Protein AF-A0A2E9ASE6-F1 (afdb_monomer_lite)

pLDDT: mean 79.14, std 12.44, range [46.62, 93.06]

Structure (mmCIF, N/CA/C/O backbone):
data_AF-A0A2E9ASE6-F1
#
_entry.id   AF-A0A2E9ASE6-F1
#
loop_
_atom_site.group_PDB
_atom_site.id
_atom_site.type_symbol
_atom_site.label_atom_id
_atom_site.label_alt_id
_atom_site.label_comp_id
_atom_site.label_asym_id
_atom_site.label_entity_id
_atom_site.label_seq_id
_atom_site.pdbx_PDB_ins_code
_atom_site.Cartn_x
_atom_site.Cartn_y
_atom_site.Cartn_z
_atom_site.occupancy
_atom_site.B_iso_or_equiv
_atom_site.auth_seq_id
_atom_site.auth_comp_id
_atom_site.auth_asym_id
_atom_site.auth_atom_id
_atom_site.pdbx_PDB_model_num
ATOM 1 N N . MET A 1 1 ? -27.488 2.853 23.295 1.00 56.84 1 MET A N 1
ATOM 2 C CA . MET A 1 1 ? -26.456 3.528 22.478 1.00 56.84 1 MET A CA 1
ATOM 3 C C . MET A 1 1 ? -25.162 2.727 22.479 1.00 56.84 1 MET A C 1
ATOM 5 O O . MET A 1 1 ? -24.778 2.293 21.403 1.00 56.84 1 MET A O 1
ATOM 9 N N . LEU A 1 2 ? -24.612 2.376 23.650 1.00 62.81 2 LEU A N 1
ATOM 10 C CA . LEU A 1 2 ? -23.377 1.581 23.759 1.00 62.81 2 LEU A CA 1
ATOM 11 C C . LEU A 1 2 ? -23.367 0.292 22.908 1.00 62.81 2 LEU A C 1
ATOM 13 O O . LEU A 1 2 ? -22.452 0.075 22.130 1.00 62.81 2 LEU A O 1
ATOM 17 N N . GLU A 1 3 ? -24.422 -0.528 22.973 1.00 74.31 3 GLU A N 1
ATOM 18 C CA . GLU A 1 3 ? -24.458 -1.828 22.275 1.00 74.31 3 GLU A CA 1
AT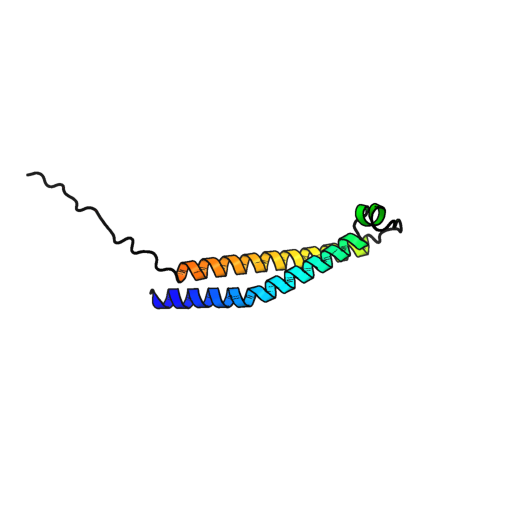OM 19 C C . GLU A 1 3 ? -24.414 -1.710 20.738 1.00 74.31 3 GLU A C 1
ATOM 21 O O . GLU A 1 3 ? -23.788 -2.526 20.061 1.00 74.31 3 GLU A O 1
ATOM 26 N N . SER A 1 4 ? -25.024 -0.662 20.167 1.00 80.38 4 SER A N 1
ATOM 27 C CA . SER A 1 4 ? -24.950 -0.403 18.723 1.00 80.38 4 SER A CA 1
ATOM 28 C C . SER A 1 4 ? -23.576 0.108 18.293 1.00 80.38 4 SER A C 1
ATOM 30 O O . SER A 1 4 ? -23.113 -0.244 17.211 1.00 80.38 4 SER A O 1
ATOM 32 N N . GLU A 1 5 ? -22.916 0.904 19.134 1.00 81.44 5 GLU A N 1
ATOM 33 C CA . GLU A 1 5 ? -21.572 1.429 18.871 1.00 81.44 5 GLU A CA 1
ATOM 34 C C . GLU A 1 5 ? -20.528 0.314 18.957 1.00 81.44 5 GLU A C 1
ATOM 36 O O . GLU A 1 5 ? -19.729 0.157 18.037 1.00 81.44 5 GLU A O 1
ATOM 41 N N . THR A 1 6 ? -20.618 -0.548 19.974 1.00 85.56 6 THR A N 1
ATOM 42 C CA . THR A 1 6 ? -19.752 -1.725 20.111 1.00 85.56 6 THR A CA 1
ATOM 43 C C . THR A 1 6 ? -19.938 -2.702 18.949 1.00 85.56 6 THR A C 1
ATOM 45 O O . THR A 1 6 ? -18.955 -3.209 18.411 1.00 85.56 6 THR A O 1
ATOM 48 N N . ARG A 1 7 ? -21.181 -2.937 18.501 1.00 88.44 7 ARG A N 1
ATOM 49 C CA . ARG A 1 7 ? -21.460 -3.789 17.333 1.00 88.44 7 ARG A CA 1
ATOM 50 C C . ARG A 1 7 ? -20.860 -3.214 16.049 1.00 88.44 7 ARG A C 1
ATOM 52 O O . ARG A 1 7 ? -20.271 -3.959 15.270 1.00 88.44 7 ARG A O 1
ATOM 59 N N . ASN A 1 8 ? -20.991 -1.906 15.835 1.00 88.31 8 ASN A N 1
ATOM 60 C CA . ASN A 1 8 ? -20.410 -1.232 14.675 1.00 88.31 8 ASN A CA 1
ATOM 61 C C . ASN A 1 8 ? -18.875 -1.235 14.732 1.00 88.31 8 ASN A C 1
ATOM 63 O O . ASN A 1 8 ? -18.232 -1.467 13.712 1.00 88.31 8 ASN A O 1
ATOM 67 N N . GLY A 1 9 ? -18.288 -1.052 15.916 1.00 88.56 9 GLY A N 1
ATOM 68 C CA . GLY A 1 9 ? -16.844 -1.127 16.115 1.00 88.56 9 GLY A CA 1
ATOM 69 C C . GLY A 1 9 ? -16.278 -2.519 15.819 1.00 88.56 9 GLY A C 1
ATOM 70 O O . GLY A 1 9 ? -15.322 -2.646 15.057 1.00 88.56 9 GLY A O 1
ATOM 71 N N . LEU A 1 10 ? -16.930 -3.576 16.317 1.00 89.81 10 LEU A N 1
ATOM 72 C CA . LEU A 1 10 ? -16.602 -4.969 15.982 1.00 89.81 10 LEU A CA 1
ATOM 73 C C . LEU A 1 10 ? -16.686 -5.244 14.476 1.00 89.81 10 LEU A C 1
ATOM 75 O O . LEU A 1 10 ? -15.829 -5.935 13.926 1.00 89.81 10 LEU A O 1
ATOM 79 N N . LEU A 1 11 ? -17.693 -4.685 13.804 1.00 92.56 11 LEU A N 1
ATOM 80 C CA . LEU A 1 11 ? -17.870 -4.839 12.363 1.00 92.56 11 LEU A CA 1
ATOM 81 C C . LEU A 1 11 ? -16.739 -4.158 11.575 1.00 92.56 11 LEU A C 1
ATOM 83 O O . LEU A 1 11 ? -16.200 -4.754 10.647 1.00 92.56 11 LEU A O 1
ATOM 87 N N . LEU A 1 12 ? -16.318 -2.955 11.979 1.00 89.75 12 LEU A N 1
ATOM 88 C CA . LEU A 1 12 ? -15.168 -2.262 11.387 1.00 89.75 12 LEU A CA 1
ATOM 89 C C . LEU A 1 12 ? -13.852 -3.019 11.608 1.00 89.75 12 LEU A C 1
ATOM 91 O O . LEU A 1 12 ? -13.030 -3.101 10.694 1.00 89.75 12 LEU A O 1
ATOM 95 N N . ILE A 1 13 ? -13.663 -3.623 12.784 1.00 90.81 13 ILE A N 1
ATOM 96 C CA . ILE A 1 13 ? -12.497 -4.473 13.064 1.00 90.81 13 ILE A CA 1
ATOM 97 C C . ILE A 1 13 ? -12.508 -5.705 12.152 1.00 90.81 13 ILE A C 1
ATOM 99 O O . ILE A 1 13 ? -11.494 -6.008 11.527 1.00 90.81 13 ILE A O 1
ATOM 103 N N . ALA A 1 14 ? -13.651 -6.383 12.013 1.00 90.94 14 ALA A N 1
ATOM 104 C CA . ALA A 1 14 ? -13.781 -7.538 11.126 1.00 90.94 14 ALA A CA 1
ATOM 105 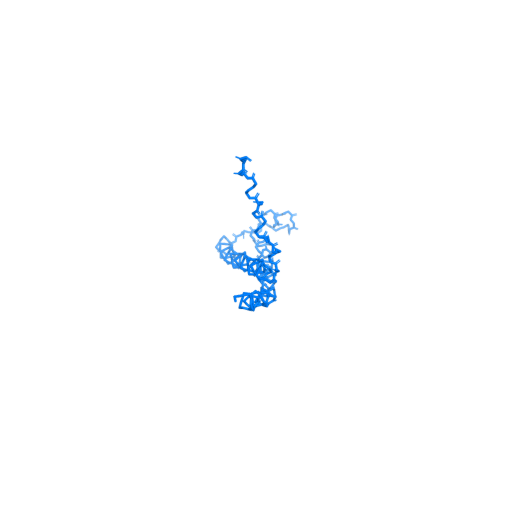C C . ALA A 1 14 ? -13.495 -7.177 9.657 1.00 90.94 14 ALA A C 1
ATOM 107 O O . ALA A 1 14 ? -12.753 -7.890 8.986 1.00 90.94 14 ALA A O 1
ATOM 108 N N . ILE A 1 15 ? -14.011 -6.039 9.178 1.00 89.56 15 ILE A N 1
ATOM 109 C CA . ILE A 1 15 ? -13.715 -5.520 7.833 1.00 89.56 15 ILE A CA 1
ATOM 110 C C . ILE A 1 15 ? -12.215 -5.248 7.672 1.00 89.56 15 ILE A C 1
ATOM 112 O O . ILE A 1 15 ? -11.636 -5.613 6.653 1.00 89.56 15 ILE A O 1
ATOM 116 N N . SER A 1 16 ? -11.570 -4.671 8.686 1.00 89.25 16 SER A N 1
ATOM 117 C CA . SER A 1 16 ? -10.126 -4.398 8.662 1.00 89.25 16 SER A CA 1
ATOM 118 C C . SER A 1 16 ? -9.309 -5.689 8.553 1.00 89.25 16 SER A C 1
ATOM 120 O O . SER A 1 16 ? -8.375 -5.756 7.761 1.00 89.25 16 SER A O 1
ATOM 122 N N . LEU A 1 17 ? -9.691 -6.738 9.291 1.00 89.75 17 LEU A N 1
ATOM 123 C CA . LEU A 1 17 ? -9.031 -8.048 9.229 1.00 89.75 17 LEU A CA 1
ATOM 124 C C . LEU A 1 17 ? -9.179 -8.714 7.856 1.00 89.75 17 LEU A C 1
ATOM 126 O O . LEU A 1 17 ? -8.244 -9.357 7.390 1.00 89.75 17 LEU A O 1
ATOM 130 N N . VAL A 1 18 ? -10.327 -8.543 7.197 1.00 90.00 18 VAL A N 1
ATOM 131 C CA . VAL A 1 18 ? -10.554 -9.049 5.833 1.00 90.00 18 VAL A CA 1
ATOM 132 C C . VAL A 1 18 ? -9.810 -8.213 4.785 1.00 90.00 18 VAL A C 1
ATOM 134 O O . VAL A 1 18 ? -9.355 -8.757 3.784 1.00 90.00 18 VAL A O 1
ATOM 137 N N . MET A 1 19 ? -9.634 -6.910 5.014 1.00 87.19 19 MET A N 1
ATOM 138 C CA . MET A 1 19 ? -8.876 -6.026 4.120 1.00 87.19 19 MET A CA 1
ATOM 139 C C . MET A 1 19 ? -7.353 -6.207 4.223 1.00 87.19 19 MET A C 1
ATOM 141 O O . MET A 1 19 ? -6.636 -5.799 3.308 1.00 87.19 19 MET A O 1
ATOM 145 N N . LEU A 1 20 ? -6.841 -6.826 5.296 1.00 87.06 20 LEU A N 1
ATOM 146 C CA . LEU A 1 20 ? -5.410 -7.117 5.458 1.00 87.06 20 LEU A CA 1
ATOM 147 C C . LEU A 1 20 ? -4.831 -7.976 4.319 1.00 87.06 20 LEU A C 1
ATOM 149 O O . LEU A 1 20 ? -3.869 -7.523 3.702 1.00 87.06 20 LEU A O 1
ATOM 153 N N . PRO A 1 21 ? -5.375 -9.170 3.994 1.00 87.44 21 PRO A N 1
ATOM 154 C CA . PRO A 1 21 ? -4.846 -9.984 2.901 1.00 87.44 21 PRO A CA 1
ATOM 155 C C . PRO A 1 21 ? -4.964 -9.285 1.543 1.00 87.44 21 PRO A C 1
ATOM 157 O O . PRO A 1 21 ? -4.052 -9.397 0.736 1.00 87.44 21 PRO A O 1
ATOM 160 N N . VAL A 1 22 ? -6.030 -8.509 1.314 1.00 86.81 22 VAL A N 1
ATOM 161 C CA . VAL A 1 22 ? -6.186 -7.706 0.088 1.00 86.81 22 VAL A CA 1
ATOM 162 C C . VAL A 1 22 ? -5.063 -6.676 -0.022 1.00 86.81 22 VAL A C 1
ATOM 164 O O . VAL A 1 22 ? -4.420 -6.556 -1.055 1.00 86.81 22 VAL A O 1
ATOM 167 N N . THR A 1 23 ? -4.776 -5.963 1.065 1.00 87.56 23 THR A N 1
ATOM 168 C CA . THR A 1 23 ? -3.686 -4.981 1.096 1.00 87.56 23 THR A CA 1
ATOM 169 C C . THR A 1 23 ? -2.314 -5.640 0.924 1.00 87.56 23 THR A C 1
ATOM 171 O O . THR A 1 23 ? -1.451 -5.064 0.272 1.00 87.56 23 THR A O 1
ATOM 174 N N . MET A 1 24 ? -2.112 -6.848 1.463 1.00 86.38 24 MET A N 1
ATOM 175 C CA . MET A 1 24 ? -0.877 -7.615 1.254 1.00 86.38 24 MET A CA 1
ATOM 176 C C . MET A 1 24 ? -0.687 -8.046 -0.204 1.00 86.38 24 MET A C 1
ATOM 178 O O . MET A 1 24 ? 0.429 -7.968 -0.705 1.00 86.38 24 MET A O 1
ATOM 182 N N . ASP A 1 25 ? -1.754 -8.474 -0.877 1.00 87.69 25 ASP A N 1
ATOM 183 C CA . ASP A 1 25 ? -1.720 -8.843 -2.297 1.00 87.69 25 ASP A CA 1
ATOM 184 C C . ASP A 1 25 ? -1.357 -7.633 -3.174 1.00 87.69 25 ASP A C 1
ATOM 186 O O . ASP A 1 25 ? -0.436 -7.701 -3.986 1.00 87.69 25 ASP A O 1
ATOM 190 N N . LEU A 1 26 ? -1.979 -6.476 -2.910 1.00 83.88 26 LEU A N 1
ATOM 191 C CA . LEU A 1 26 ? -1.653 -5.223 -3.599 1.00 83.88 26 LEU A CA 1
ATOM 192 C C . LEU A 1 26 ? -0.205 -4.767 -3.358 1.00 83.88 26 LEU A C 1
ATOM 194 O O . LEU A 1 26 ? 0.395 -4.186 -4.260 1.00 83.88 26 LEU A O 1
ATOM 198 N N . MET A 1 27 ? 0.353 -5.021 -2.168 1.00 84.12 27 MET A N 1
ATOM 199 C CA . MET A 1 27 ? 1.753 -4.712 -1.864 1.00 84.12 27 MET A CA 1
ATOM 200 C C . MET A 1 27 ? 2.702 -5.540 -2.726 1.00 84.12 27 MET A C 1
ATOM 202 O O . MET A 1 27 ? 3.559 -4.979 -3.397 1.00 84.12 27 MET A O 1
ATOM 206 N N . GLN A 1 28 ? 2.519 -6.864 -2.737 1.00 85.50 28 GLN A N 1
ATOM 207 C CA . GLN A 1 28 ? 3.369 -7.768 -3.517 1.00 85.50 28 GLN A CA 1
ATOM 208 C C . GLN A 1 28 ? 3.289 -7.446 -5.007 1.00 85.50 28 GLN A C 1
ATOM 210 O O . GLN A 1 28 ? 4.302 -7.407 -5.691 1.00 85.50 28 GLN A O 1
ATOM 215 N N . TYR A 1 29 ? 2.088 -7.142 -5.493 1.00 80.81 29 TYR A N 1
ATOM 216 C CA . TYR A 1 29 ? 1.877 -6.783 -6.886 1.00 80.81 29 TYR A CA 1
ATOM 217 C C . TYR A 1 29 ? 2.536 -5.455 -7.286 1.00 80.81 29 TYR A C 1
ATOM 219 O O . TYR A 1 29 ? 2.982 -5.297 -8.422 1.00 80.81 29 TYR A O 1
ATOM 227 N N . HIS A 1 30 ? 2.584 -4.487 -6.369 1.00 83.31 30 HIS A N 1
ATOM 228 C CA . HIS A 1 30 ? 3.323 -3.246 -6.576 1.00 83.31 30 HIS A CA 1
ATOM 229 C C . HIS A 1 30 ? 4.839 -3.483 -6.549 1.00 83.31 30 HIS A C 1
ATOM 231 O O . HIS A 1 30 ? 5.543 -2.942 -7.397 1.00 83.31 30 HIS A O 1
ATOM 237 N N . ASP A 1 31 ? 5.335 -4.286 -5.606 1.00 84.50 31 ASP A N 1
ATOM 238 C CA . ASP A 1 31 ? 6.764 -4.589 -5.481 1.00 84.50 31 ASP A CA 1
ATOM 239 C C . ASP A 1 31 ? 7.293 -5.339 -6.716 1.00 84.50 31 ASP A C 1
ATOM 241 O O . ASP A 1 31 ? 8.339 -4.964 -7.243 1.00 84.50 31 ASP A O 1
ATOM 245 N N . ASP A 1 32 ? 6.539 -6.311 -7.245 1.00 85.19 32 ASP A N 1
ATOM 246 C CA . ASP A 1 32 ? 6.877 -7.002 -8.501 1.00 85.19 32 ASP A CA 1
ATOM 247 C C . ASP A 1 32 ? 6.931 -6.025 -9.688 1.00 85.19 32 ASP A C 1
ATOM 249 O O . ASP A 1 32 ? 7.889 -6.033 -10.460 1.00 85.19 32 ASP A O 1
ATOM 253 N N . ALA A 1 33 ? 5.938 -5.135 -9.813 1.00 77.88 33 ALA A N 1
ATOM 254 C CA . ALA A 1 33 ? 5.923 -4.121 -10.871 1.00 77.88 33 ALA A CA 1
ATOM 255 C C . ALA A 1 33 ? 7.082 -3.114 -10.736 1.00 77.88 33 ALA A C 1
ATOM 257 O O . ALA A 1 33 ? 7.598 -2.620 -11.738 1.00 77.88 33 ALA A O 1
ATOM 258 N N . SER A 1 34 ? 7.504 -2.818 -9.504 1.00 80.56 34 SER A N 1
ATOM 259 C CA . SER A 1 34 ? 8.654 -1.956 -9.229 1.00 80.56 34 SER A CA 1
ATOM 260 C C . SER A 1 34 ? 9.972 -2.605 -9.649 1.00 80.56 34 SER A C 1
ATOM 262 O O . SER A 1 34 ? 10.815 -1.915 -10.219 1.00 80.56 34 SER A O 1
ATOM 264 N N . ASP A 1 35 ? 10.160 -3.904 -9.383 1.00 83.56 35 ASP A N 1
ATOM 265 C CA . ASP A 1 35 ? 11.368 -4.643 -9.796 1.00 83.56 35 ASP A CA 1
ATOM 266 C C . ASP A 1 35 ? 11.459 -4.735 -11.327 1.00 83.56 35 ASP A C 1
ATOM 268 O O . ASP A 1 35 ? 12.537 -4.593 -11.907 1.00 83.56 35 ASP A O 1
ATOM 272 N N . GLU A 1 36 ? 10.317 -4.922 -11.998 1.00 79.56 36 GLU A N 1
ATOM 273 C CA . GLU A 1 36 ? 10.236 -4.945 -13.461 1.00 79.56 36 GLU A CA 1
ATOM 274 C C . GLU A 1 36 ? 10.605 -3.583 -14.065 1.00 79.56 36 GLU A C 1
ATOM 276 O O . GLU A 1 36 ? 11.470 -3.506 -14.942 1.00 79.56 36 GLU A O 1
ATOM 281 N N . TYR A 1 37 ? 10.058 -2.492 -13.520 1.00 81.25 37 TYR A N 1
ATOM 282 C CA . TYR A 1 37 ? 10.434 -1.139 -13.928 1.00 81.25 37 TYR A CA 1
ATOM 283 C C . TYR A 1 37 ? 11.929 -0.852 -13.696 1.00 81.25 37 TYR A C 1
ATOM 285 O O . TYR A 1 37 ? 12.598 -0.295 -14.570 1.00 81.25 37 TYR A O 1
ATOM 293 N N . GLU A 1 38 ? 12.491 -1.254 -12.553 1.00 79.44 38 GLU A N 1
ATOM 294 C CA . GLU A 1 38 ? 13.913 -1.044 -12.251 1.00 79.44 38 GLU A CA 1
ATOM 295 C C . GLU A 1 38 ? 14.824 -1.815 -13.223 1.00 79.44 38 GLU A C 1
ATOM 297 O O . GLU A 1 38 ? 15.843 -1.293 -13.679 1.00 79.44 38 GLU A O 1
ATOM 302 N N . ARG A 1 39 ? 14.436 -3.027 -13.636 1.00 77.75 39 ARG A N 1
ATOM 303 C CA . ARG A 1 39 ? 15.196 -3.807 -14.627 1.00 77.75 39 ARG A CA 1
ATOM 304 C C . ARG A 1 39 ? 15.122 -3.259 -16.039 1.00 77.75 39 ARG A C 1
ATOM 306 O O . ARG A 1 39 ? 16.126 -3.309 -16.753 1.00 77.75 39 ARG A O 1
ATOM 313 N N . GLU A 1 40 ? 13.948 -2.826 -16.476 1.00 76.69 40 GLU A N 1
ATOM 314 C CA . GLU A 1 40 ? 13.710 -2.507 -17.886 1.00 76.69 40 GLU A CA 1
ATOM 315 C C . GLU A 1 40 ? 13.920 -1.025 -18.199 1.00 76.69 40 GLU A C 1
ATOM 317 O O . GLU A 1 40 ? 14.392 -0.682 -19.288 1.00 76.69 40 GLU A O 1
ATOM 322 N N . CYS A 1 41 ? 13.650 -0.153 -17.229 1.00 80.56 41 CYS A N 1
ATOM 323 C CA . CYS A 1 41 ? 13.537 1.285 -17.447 1.00 80.56 41 CYS A CA 1
ATOM 324 C C . CYS A 1 41 ? 14.542 2.122 -16.646 1.00 80.56 41 CYS A C 1
ATOM 326 O O . CYS A 1 41 ? 14.852 3.240 -17.071 1.00 80.56 41 CYS A O 1
ATOM 328 N N . ASP A 1 42 ? 15.117 1.613 -15.547 1.00 82.06 42 ASP A N 1
ATOM 329 C CA . ASP A 1 42 ? 16.153 2.354 -14.819 1.00 82.06 42 ASP A CA 1
ATOM 330 C C . ASP A 1 42 ? 17.522 2.263 -15.519 1.00 82.06 42 ASP A C 1
ATOM 332 O O . ASP A 1 42 ? 18.187 1.226 -15.581 1.00 82.06 42 ASP A O 1
ATOM 336 N N . ILE A 1 43 ? 17.967 3.403 -16.052 1.00 78.50 43 ILE A N 1
ATOM 337 C CA . ILE A 1 43 ? 19.231 3.527 -16.791 1.00 78.50 43 ILE A CA 1
ATOM 338 C C . ILE A 1 43 ? 20.436 3.202 -15.899 1.00 78.50 43 ILE A C 1
ATOM 340 O O . ILE A 1 43 ? 21.405 2.609 -16.372 1.00 78.50 43 ILE A O 1
ATOM 344 N N . ASN A 1 44 ? 20.410 3.583 -14.619 1.00 82.06 44 ASN A N 1
ATOM 345 C CA . ASN A 1 44 ? 21.540 3.331 -13.729 1.00 82.06 44 ASN A CA 1
ATOM 346 C C . ASN A 1 44 ? 21.635 1.843 -13.395 1.00 82.06 44 ASN A C 1
ATOM 348 O O . ASN A 1 44 ? 22.721 1.273 -13.454 1.00 82.06 44 ASN A O 1
ATOM 352 N N . TYR A 1 45 ? 20.516 1.201 -13.089 1.00 79.94 45 TYR A N 1
ATOM 353 C CA . TYR A 1 45 ? 20.461 -0.216 -12.779 1.00 79.94 45 TYR A CA 1
ATOM 354 C C . TYR A 1 45 ? 20.900 -1.058 -13.983 1.00 79.94 45 TYR A C 1
ATOM 356 O O . TYR A 1 45 ? 21.776 -1.919 -13.861 1.00 79.94 45 TYR A O 1
ATOM 364 N N . ARG A 1 46 ? 20.411 -0.739 -15.188 1.00 80.12 46 ARG A N 1
ATOM 365 C CA . ARG A 1 46 ? 20.823 -1.438 -16.416 1.00 80.12 46 ARG A CA 1
ATOM 366 C C . ARG A 1 46 ? 22.316 -1.306 -16.703 1.00 80.12 46 ARG A C 1
ATOM 368 O O . ARG A 1 46 ? 22.963 -2.316 -16.969 1.00 80.12 46 ARG A O 1
ATOM 375 N N . ILE A 1 47 ? 22.878 -0.102 -16.592 1.00 81.44 47 ILE A N 1
ATOM 376 C CA . ILE A 1 47 ? 24.291 0.147 -16.911 1.00 81.44 47 ILE A CA 1
ATOM 377 C C . ILE A 1 47 ? 25.224 -0.391 -15.822 1.00 81.44 47 ILE A C 1
ATOM 379 O O . ILE A 1 47 ? 26.236 -1.011 -16.135 1.00 81.44 47 ILE A O 1
ATOM 383 N N . TYR A 1 48 ? 24.918 -0.147 -14.547 1.00 81.50 48 TYR A N 1
ATOM 384 C CA . TYR A 1 48 ? 25.847 -0.425 -13.449 1.00 81.50 48 TYR A CA 1
ATOM 385 C C . TYR A 1 48 ? 25.656 -1.800 -12.802 1.00 81.50 48 TYR A C 1
ATOM 387 O O . TYR A 1 48 ? 26.602 -2.302 -12.196 1.00 81.50 48 TYR A O 1
ATOM 395 N N . VAL A 1 49 ? 24.468 -2.407 -12.910 1.00 83.81 49 VAL A N 1
ATOM 396 C CA . VAL A 1 49 ? 24.161 -3.714 -12.300 1.00 83.81 49 VAL A CA 1
ATOM 397 C C . VAL A 1 49 ? 24.047 -4.813 -13.354 1.00 83.81 49 VAL A C 1
ATOM 399 O O . VAL A 1 49 ? 24.647 -5.873 -13.177 1.00 83.81 49 VAL A O 1
ATOM 402 N N . LEU A 1 50 ? 23.320 -4.574 -14.452 1.00 80.69 50 LEU A N 1
ATOM 403 C CA . LEU A 1 50 ? 23.130 -5.576 -15.515 1.00 80.69 50 LEU A CA 1
ATOM 404 C C . LEU A 1 50 ? 24.177 -5.525 -16.635 1.00 80.69 50 LEU A C 1
ATOM 406 O O . LEU A 1 50 ? 24.167 -6.418 -17.480 1.00 80.69 50 LEU A O 1
ATOM 410 N N . ASP A 1 51 ? 25.054 -4.515 -16.655 1.00 82.75 51 ASP A N 1
ATOM 411 C CA . ASP A 1 51 ? 26.014 -4.263 -17.746 1.00 82.75 51 ASP A CA 1
ATOM 412 C C . ASP A 1 51 ? 25.336 -4.241 -19.136 1.00 82.75 51 ASP A C 1
ATOM 414 O O . ASP A 1 51 ? 25.873 -4.699 -20.144 1.00 82.75 51 ASP A O 1
ATOM 418 N N . ASN A 1 52 ? 24.101 -3.728 -19.187 1.00 76.94 52 ASN A N 1
ATOM 41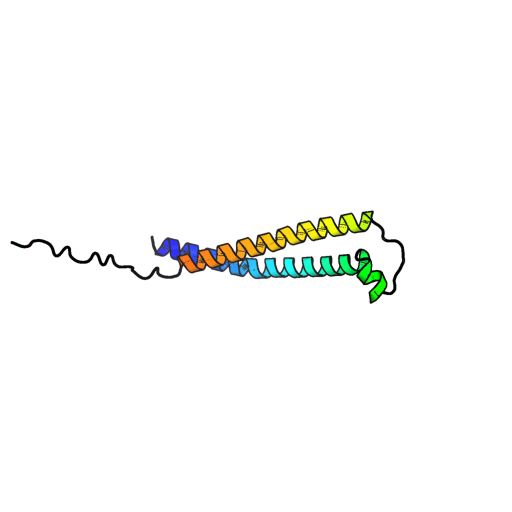9 C CA . ASN A 1 52 ? 23.276 -3.655 -20.386 1.00 76.94 52 ASN A CA 1
ATOM 420 C C . ASN A 1 52 ? 23.145 -2.197 -20.860 1.00 76.94 52 ASN A C 1
ATOM 422 O O . ASN A 1 52 ? 22.636 -1.340 -20.140 1.00 76.94 52 ASN A O 1
ATOM 426 N N . ASN A 1 53 ? 23.579 -1.937 -22.097 1.00 78.06 53 ASN A N 1
ATOM 427 C CA . ASN A 1 53 ? 23.532 -0.629 -22.762 1.00 78.06 53 ASN A CA 1
ATOM 428 C C . ASN A 1 53 ? 22.603 -0.597 -23.992 1.00 78.06 53 ASN A C 1
ATOM 430 O O . ASN A 1 53 ? 22.671 0.339 -24.792 1.00 78.06 53 ASN A O 1
ATOM 434 N N . ASP A 1 54 ? 21.745 -1.604 -24.174 1.00 79.94 54 ASP A N 1
ATOM 435 C CA . ASP A 1 54 ? 20.770 -1.610 -25.265 1.00 79.94 54 ASP A CA 1
ATOM 436 C C . ASP A 1 54 ? 19.787 -0.432 -25.130 1.00 79.94 54 ASP A C 1
ATOM 438 O O . ASP A 1 54 ? 19.407 -0.073 -24.006 1.00 79.94 54 ASP A O 1
ATOM 442 N N . PRO A 1 55 ? 19.352 0.176 -26.251 1.00 73.12 55 PRO A N 1
ATOM 443 C CA . PRO A 1 55 ? 18.443 1.318 -26.233 1.00 73.12 55 PRO A CA 1
ATOM 444 C C . PRO A 1 55 ? 17.120 0.967 -25.540 1.00 73.12 55 PRO A C 1
ATOM 446 O O . PRO A 1 55 ? 16.513 -0.060 -25.833 1.00 73.12 55 PRO A O 1
ATOM 449 N N . ILE A 1 56 ? 16.681 1.841 -24.631 1.00 78.25 56 ILE A N 1
ATOM 450 C CA . ILE A 1 56 ? 15.407 1.708 -23.913 1.00 78.25 56 ILE A CA 1
ATOM 451 C C . ILE A 1 56 ? 14.258 2.073 -24.849 1.00 78.25 56 ILE A C 1
ATOM 453 O O . ILE A 1 56 ? 14.293 3.114 -25.512 1.00 78.25 56 ILE A O 1
ATOM 457 N N . ASP A 1 57 ? 13.217 1.245 -24.856 1.00 82.56 57 ASP A N 1
ATOM 458 C CA . ASP A 1 57 ? 11.948 1.602 -25.474 1.00 82.56 57 ASP A CA 1
ATOM 459 C C . ASP A 1 57 ? 11.165 2.535 -24.538 1.00 82.56 57 ASP A C 1
ATOM 461 O O . ASP A 1 57 ? 10.532 2.116 -23.569 1.00 82.56 57 ASP A O 1
ATOM 465 N N . GLY A 1 58 ? 11.236 3.838 -24.815 1.00 77.38 58 GLY A N 1
ATOM 466 C CA . GLY A 1 58 ? 10.574 4.852 -23.996 1.00 77.38 58 GLY A CA 1
ATOM 467 C C . GLY A 1 58 ? 9.044 4.761 -24.003 1.00 77.38 58 GLY A C 1
ATOM 468 O O . GLY A 1 58 ? 8.418 5.245 -23.064 1.00 77.38 58 GLY A O 1
ATOM 469 N N . ALA A 1 59 ? 8.433 4.153 -25.028 1.00 83.06 59 ALA A N 1
ATOM 470 C CA . ALA A 1 59 ? 6.985 3.953 -25.060 1.00 83.06 59 ALA A CA 1
ATOM 471 C C . ALA A 1 59 ? 6.564 2.820 -24.116 1.00 83.06 59 ALA A C 1
ATOM 473 O O . ALA A 1 59 ? 5.590 2.978 -23.383 1.00 83.06 59 ALA A O 1
ATOM 474 N N . LEU A 1 60 ? 7.344 1.735 -24.085 1.00 79.44 60 LEU A N 1
ATOM 475 C CA . LEU A 1 60 ? 7.150 0.621 -23.157 1.00 79.44 60 LEU A CA 1
ATOM 476 C C . LEU A 1 60 ? 7.284 1.089 -21.699 1.00 79.44 60 LEU A C 1
ATOM 478 O O . LEU A 1 60 ? 6.424 0.806 -20.872 1.00 79.44 60 LEU A O 1
ATOM 482 N N . CYS A 1 61 ? 8.312 1.886 -21.395 1.00 83.75 61 CYS A N 1
ATOM 483 C CA . CYS A 1 61 ? 8.525 2.381 -20.034 1.00 83.75 61 CYS A CA 1
ATOM 484 C C . CYS A 1 61 ? 7.421 3.315 -19.533 1.00 83.75 61 CYS A C 1
ATOM 486 O O . CYS A 1 61 ? 7.069 3.258 -18.359 1.00 83.75 61 CYS A O 1
ATOM 488 N N . LEU A 1 62 ? 6.843 4.139 -20.411 1.00 82.38 62 LEU A N 1
ATOM 489 C CA . LEU A 1 62 ? 5.696 4.986 -20.067 1.00 82.38 62 LEU A CA 1
ATOM 490 C C . LEU A 1 62 ? 4.452 4.165 -19.704 1.00 82.38 62 LEU A C 1
ATOM 492 O O . LEU A 1 62 ? 3.689 4.561 -18.826 1.00 82.38 62 LEU A O 1
ATOM 496 N N . GLU A 1 63 ? 4.241 3.034 -20.376 1.00 82.31 63 GLU A N 1
ATOM 497 C CA . GLU A 1 63 ? 3.128 2.125 -20.090 1.00 82.31 63 GLU A CA 1
ATOM 498 C C . GLU A 1 63 ? 3.330 1.408 -18.747 1.00 82.31 63 GLU A C 1
ATOM 500 O O . GLU A 1 63 ? 2.427 1.407 -17.907 1.00 82.31 63 GLU A O 1
ATOM 505 N N . ILE A 1 64 ? 4.542 0.899 -18.498 1.00 78.06 64 ILE A N 1
ATOM 506 C CA . ILE A 1 64 ? 4.909 0.249 -17.230 1.00 7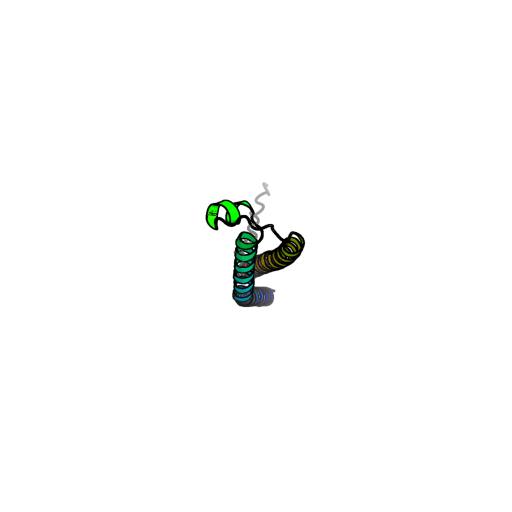8.06 64 ILE A CA 1
ATOM 507 C C . ILE A 1 64 ? 4.798 1.237 -16.054 1.00 78.06 64 ILE A C 1
ATOM 509 O O . ILE A 1 64 ? 4.237 0.896 -15.011 1.00 78.06 64 ILE A O 1
ATOM 513 N N . GLU A 1 65 ? 5.266 2.479 -16.221 1.00 80.31 65 GLU A N 1
ATOM 514 C CA . GLU A 1 65 ? 5.185 3.527 -15.193 1.00 80.31 65 GLU A CA 1
ATOM 515 C C . GLU A 1 65 ? 3.729 3.885 -14.847 1.00 80.31 65 GLU A C 1
ATOM 517 O O . GLU A 1 65 ? 3.369 3.988 -13.670 1.00 80.31 65 GLU A O 1
ATOM 522 N N . ASP A 1 66 ? 2.863 4.049 -15.852 1.00 83.25 66 ASP A N 1
ATOM 523 C CA . ASP A 1 66 ? 1.450 4.387 -15.645 1.00 83.25 66 ASP A CA 1
ATOM 524 C C . ASP A 1 66 ? 0.691 3.254 -14.932 1.00 83.25 66 ASP A C 1
ATOM 526 O O . ASP A 1 66 ? -0.122 3.503 -14.030 1.00 83.25 66 ASP A O 1
ATOM 530 N N . GLU A 1 67 ? 0.983 1.997 -15.272 1.00 78.75 67 GLU A N 1
ATOM 531 C CA . GLU A 1 67 ? 0.419 0.846 -14.572 1.00 78.75 67 GLU A CA 1
ATOM 532 C C . GLU A 1 67 ? 0.913 0.735 -13.126 1.00 78.75 67 GLU A C 1
ATOM 534 O O . GLU A 1 67 ? 0.093 0.563 -12.215 1.00 78.75 67 GLU A O 1
ATOM 539 N N . MET A 1 68 ? 2.219 0.885 -12.890 1.00 77.25 68 MET A N 1
ATOM 540 C CA . MET A 1 68 ? 2.815 0.887 -11.551 1.00 77.25 68 MET A CA 1
ATOM 541 C C . MET A 1 68 ? 2.196 1.983 -10.673 1.00 77.25 68 MET A C 1
ATOM 543 O O . MET A 1 68 ? 1.773 1.725 -9.542 1.00 77.25 68 MET A O 1
ATOM 547 N N . SER A 1 69 ? 2.060 3.194 -11.216 1.00 81.38 69 SER A N 1
ATOM 548 C CA . SER A 1 69 ? 1.532 4.356 -10.500 1.00 81.38 69 SER A CA 1
ATOM 549 C C . SER A 1 69 ? 0.065 4.172 -10.093 1.00 81.38 69 SER A C 1
ATOM 551 O O . SER A 1 69 ? -0.311 4.427 -8.945 1.00 81.38 69 SER A O 1
ATOM 553 N N . LYS A 1 70 ? -0.782 3.629 -10.980 1.00 81.12 70 LYS A N 1
ATOM 554 C CA . LYS A 1 70 ? -2.178 3.301 -10.633 1.00 81.12 70 LYS A CA 1
ATOM 555 C C . LYS A 1 70 ? -2.254 2.263 -9.517 1.00 81.12 70 LYS A C 1
ATOM 557 O O . LYS A 1 70 ? -3.032 2.432 -8.576 1.00 81.12 70 LYS A O 1
ATOM 562 N N . ARG A 1 71 ? -1.443 1.204 -9.599 1.00 78.38 71 ARG A N 1
ATOM 563 C CA . ARG A 1 71 ? -1.388 0.130 -8.592 1.00 78.38 71 ARG A CA 1
ATOM 564 C C . ARG A 1 71 ? -0.940 0.668 -7.229 1.00 78.38 71 ARG A C 1
ATOM 566 O O . ARG A 1 71 ? -1.564 0.342 -6.219 1.00 78.38 71 ARG A O 1
ATOM 573 N N . LEU A 1 72 ? 0.040 1.574 -7.208 1.00 81.06 72 LEU A N 1
ATOM 574 C CA . LEU A 1 72 ? 0.487 2.264 -5.996 1.00 81.06 72 LEU A CA 1
ATOM 575 C C . LEU A 1 72 ? -0.648 3.059 -5.334 1.00 81.06 72 LEU A C 1
ATOM 577 O O . LEU A 1 72 ? -0.836 2.979 -4.119 1.00 81.06 72 LEU A O 1
ATOM 581 N N . VAL A 1 73 ? -1.441 3.800 -6.116 1.00 86.81 73 VAL A N 1
ATOM 582 C CA . VAL A 1 73 ? -2.578 4.565 -5.575 1.00 86.81 73 VAL A CA 1
ATOM 583 C C . VAL A 1 73 ? -3.606 3.640 -4.923 1.00 86.81 73 VAL A C 1
ATOM 585 O O . VAL A 1 73 ? -4.099 3.952 -3.836 1.00 86.81 73 VAL A O 1
ATOM 588 N N . TYR A 1 74 ? -3.909 2.491 -5.534 1.00 85.00 74 TYR A N 1
ATOM 589 C CA . TYR A 1 74 ? -4.822 1.512 -4.937 1.00 85.00 74 TYR A CA 1
ATOM 590 C C . TYR A 1 74 ? -4.278 0.927 -3.632 1.00 85.00 74 TYR A C 1
ATOM 592 O O . TYR A 1 74 ? -5.035 0.806 -2.668 1.00 85.00 74 TYR A O 1
ATOM 600 N N . PHE A 1 75 ? -2.979 0.628 -3.572 1.00 86.75 75 PHE A N 1
ATOM 601 C CA . PHE A 1 75 ? -2.324 0.121 -2.368 1.00 86.75 75 PHE A CA 1
ATOM 602 C C . PHE A 1 75 ? -2.348 1.139 -1.217 1.00 86.75 75 PHE A C 1
ATOM 604 O O . PHE A 1 75 ? -2.773 0.830 -0.102 1.00 86.75 75 PHE A O 1
ATOM 611 N N . ILE A 1 76 ? -1.970 2.392 -1.486 1.00 88.94 76 ILE A N 1
ATOM 612 C CA . ILE A 1 76 ? -2.021 3.468 -0.484 1.00 88.94 76 ILE A CA 1
ATOM 613 C C . ILE A 1 76 ? -3.467 3.697 -0.024 1.00 88.94 76 ILE A C 1
ATOM 615 O O . ILE A 1 76 ? -3.730 3.858 1.171 1.00 88.94 76 ILE A O 1
ATOM 619 N N . GLY A 1 77 ? -4.416 3.673 -0.962 1.00 90.25 77 GLY A N 1
ATOM 620 C CA . GLY A 1 77 ? -5.840 3.780 -0.669 1.00 90.25 77 GLY A CA 1
ATOM 621 C C . GLY A 1 77 ? -6.343 2.656 0.240 1.00 90.25 77 GLY A C 1
ATOM 622 O O . GLY A 1 77 ? -7.064 2.928 1.202 1.00 90.25 77 GLY A O 1
ATOM 623 N N . SER A 1 78 ? -5.939 1.407 -0.011 1.00 88.50 78 SER A N 1
ATOM 624 C CA . SER A 1 78 ? -6.356 0.263 0.804 1.00 88.50 78 SER A CA 1
ATOM 625 C C . SER A 1 78 ? -5.764 0.321 2.213 1.00 88.50 78 SER A C 1
ATOM 627 O O . SER A 1 78 ? -6.502 0.108 3.178 1.00 88.50 78 SER A O 1
ATOM 629 N N . ILE A 1 79 ? -4.490 0.711 2.360 1.00 89.25 79 ILE A N 1
ATOM 630 C CA . ILE A 1 79 ? -3.866 0.961 3.670 1.00 89.25 79 ILE A CA 1
ATOM 631 C C . ILE A 1 79 ? -4.629 2.043 4.431 1.00 89.25 79 ILE A C 1
ATOM 633 O O . ILE A 1 79 ? -4.943 1.862 5.607 1.00 89.25 79 ILE A O 1
ATOM 637 N N . ALA A 1 80 ? -4.941 3.164 3.778 1.00 92.69 80 ALA A N 1
ATOM 638 C CA . ALA A 1 80 ? -5.639 4.268 4.425 1.00 92.69 80 ALA A CA 1
ATOM 639 C C . ALA A 1 80 ? -7.004 3.823 4.967 1.00 92.69 80 ALA A C 1
ATOM 641 O O . ALA A 1 80 ? -7.321 4.085 6.127 1.00 92.69 80 ALA A O 1
ATOM 642 N N . ILE A 1 81 ? -7.785 3.096 4.161 1.00 90.31 81 ILE A N 1
ATOM 643 C CA . ILE A 1 81 ? -9.079 2.547 4.583 1.00 90.31 81 ILE A CA 1
ATOM 644 C C . ILE A 1 81 ? -8.898 1.598 5.766 1.00 90.31 81 ILE A C 1
ATOM 646 O O . ILE A 1 81 ? -9.612 1.736 6.753 1.00 90.31 81 ILE A O 1
ATOM 650 N N . LEU A 1 82 ? -7.928 0.685 5.689 1.00 90.69 82 LEU A N 1
ATOM 651 C CA . LEU A 1 82 ? -7.655 -0.315 6.716 1.00 90.69 82 LEU A CA 1
ATOM 652 C C . LEU A 1 82 ? -7.268 0.306 8.061 1.00 90.69 82 LEU A C 1
ATOM 654 O O . LEU A 1 82 ? -7.762 -0.106 9.112 1.00 90.69 82 LEU A O 1
ATOM 658 N N . VAL A 1 83 ? -6.398 1.315 8.035 1.00 93.06 83 VAL A N 1
ATOM 659 C CA . VAL A 1 83 ? -5.965 2.035 9.236 1.00 93.06 83 VAL A CA 1
ATOM 660 C C . VAL A 1 83 ? -7.133 2.814 9.833 1.00 93.06 83 VAL A C 1
AT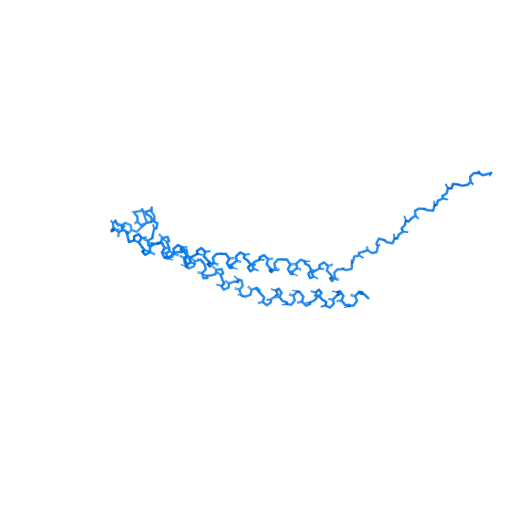OM 662 O O . VAL A 1 83 ? -7.372 2.727 11.037 1.00 93.06 83 VAL A O 1
ATOM 665 N N . LEU A 1 84 ? -7.896 3.535 9.008 1.00 92.38 84 LEU A N 1
ATOM 666 C CA . LEU A 1 84 ? -9.047 4.309 9.472 1.00 92.38 84 LEU A CA 1
ATOM 667 C C . LEU A 1 84 ? -10.135 3.403 10.057 1.00 92.38 84 LEU A C 1
ATOM 669 O O . LEU A 1 84 ? -10.624 3.671 11.154 1.00 92.38 84 LEU A O 1
ATOM 673 N N . SER A 1 85 ? -10.487 2.308 9.380 1.00 90.69 85 SER A N 1
ATOM 674 C CA . SER A 1 85 ? -11.481 1.357 9.878 1.00 90.69 85 SER A CA 1
ATOM 675 C C . SER A 1 85 ? -11.009 0.656 11.150 1.00 90.69 85 SER A C 1
ATOM 677 O O . SER A 1 85 ? -11.800 0.500 12.080 1.00 90.69 85 SER A O 1
ATOM 679 N N . GLY A 1 86 ? -9.727 0.295 11.238 1.00 90.38 86 GLY A N 1
ATOM 680 C CA . GLY A 1 86 ? -9.149 -0.330 12.425 1.00 90.38 86 GLY A CA 1
ATOM 681 C C . GLY A 1 86 ? -9.168 0.606 13.633 1.00 90.38 86 GLY A C 1
ATOM 682 O O . GLY A 1 86 ? -9.668 0.236 14.696 1.00 90.38 86 GLY A O 1
ATOM 683 N N . LEU A 1 87 ? -8.694 1.845 13.462 1.00 91.75 87 LEU A N 1
ATOM 684 C CA . LEU A 1 87 ? -8.666 2.854 14.523 1.00 91.75 87 LEU A CA 1
ATOM 685 C C . LEU A 1 87 ? -10.076 3.250 14.976 1.00 91.75 87 LEU A C 1
ATOM 687 O O . LEU A 1 87 ? -10.346 3.256 16.177 1.00 91.75 87 LEU A O 1
ATOM 691 N N . CYS A 1 88 ? -10.991 3.529 14.042 1.00 89.50 88 CYS A N 1
ATOM 692 C CA . CYS A 1 88 ? -12.384 3.833 14.373 1.00 89.50 88 CYS A CA 1
ATOM 693 C C . CYS A 1 88 ? -13.078 2.646 15.050 1.00 89.50 88 CYS A C 1
ATOM 695 O O . CYS A 1 88 ? -13.824 2.838 16.007 1.00 89.50 88 CYS A O 1
ATOM 697 N N . GLY A 1 89 ? -12.816 1.421 14.590 1.00 87.88 89 GLY A N 1
ATOM 698 C CA . GLY A 1 89 ? -13.375 0.212 15.183 1.00 87.88 89 GLY A CA 1
ATOM 699 C C . GLY A 1 89 ? -12.951 0.028 16.638 1.00 87.88 89 GLY A C 1
ATOM 700 O O . GLY A 1 89 ? -13.798 -0.170 17.508 1.00 87.88 89 GLY A O 1
ATOM 701 N N . ILE A 1 90 ? -11.654 0.173 16.920 1.00 88.06 90 ILE A N 1
ATOM 702 C CA . ILE A 1 90 ? -11.112 0.093 18.283 1.00 88.06 90 ILE A CA 1
ATOM 703 C C . ILE A 1 90 ? -11.665 1.226 19.158 1.00 88.06 90 ILE A C 1
ATOM 705 O O . ILE A 1 90 ? -12.087 0.972 20.286 1.00 88.06 90 ILE A O 1
ATOM 709 N N . ALA A 1 91 ? -11.720 2.456 18.641 1.00 88.00 91 ALA A N 1
ATOM 710 C CA . ALA A 1 91 ? -12.223 3.614 19.380 1.00 88.00 91 ALA A CA 1
ATOM 711 C C . ALA A 1 91 ? -13.689 3.461 19.827 1.00 88.00 91 ALA A C 1
ATOM 713 O O . ALA A 1 91 ? -14.047 3.955 20.893 1.00 88.00 91 ALA A O 1
ATOM 714 N N . LEU A 1 92 ? -14.517 2.764 19.040 1.00 85.75 92 LEU A N 1
ATOM 715 C CA . LEU A 1 92 ? -15.925 2.489 19.358 1.00 85.75 92 LEU A CA 1
ATOM 716 C C . LEU A 1 92 ? -16.125 1.317 20.332 1.00 85.75 92 LEU A C 1
ATOM 718 O O . LEU A 1 92 ? -17.164 1.229 20.984 1.00 85.75 92 LEU A O 1
ATOM 722 N N . VAL A 1 93 ? -15.167 0.388 20.409 1.00 85.69 93 VAL A N 1
ATOM 723 C CA . VAL A 1 93 ? -15.236 -0.777 21.311 1.00 85.69 93 VAL A CA 1
ATOM 724 C C . VAL A 1 93 ? -14.670 -0.452 22.690 1.00 85.69 93 VAL A C 1
ATOM 726 O O . VAL A 1 93 ? -15.124 -1.016 23.686 1.00 85.69 93 VAL A O 1
ATOM 729 N N . LEU A 1 94 ? -13.683 0.442 22.768 1.00 80.12 94 LEU A N 1
ATOM 730 C CA . LEU A 1 94 ? -13.103 0.829 24.045 1.00 80.12 94 LEU A CA 1
ATOM 731 C C . LEU A 1 94 ? -14.133 1.604 24.878 1.00 80.12 94 LEU A C 1
ATOM 733 O O . LEU A 1 94 ? -14.675 2.602 24.395 1.00 80.12 94 LEU A O 1
ATOM 737 N N . PRO A 1 95 ? -14.390 1.197 26.136 1.00 69.88 95 PRO A N 1
ATOM 738 C CA . PRO A 1 95 ? -15.180 2.015 27.035 1.00 69.88 95 PRO A CA 1
ATOM 739 C C . PRO A 1 95 ? -14.442 3.342 27.202 1.00 69.88 95 PRO A C 1
ATOM 741 O O . PRO A 1 95 ? -13.330 3.384 27.731 1.00 69.88 95 PRO A O 1
ATOM 744 N N . GLN A 1 96 ? -15.048 4.423 26.708 1.00 64.38 96 GLN A N 1
ATOM 745 C CA . GLN A 1 96 ? -14.645 5.778 27.056 1.00 64.38 96 GLN A CA 1
ATOM 746 C C . GLN A 1 96 ? -14.791 5.841 28.571 1.00 64.38 96 GLN A C 1
ATOM 748 O O . GLN A 1 96 ? -15.915 5.839 29.072 1.00 64.38 96 GLN A O 1
ATOM 753 N N . GLY A 1 97 ? -13.662 5.741 29.283 1.00 55.97 97 GLY A N 1
ATOM 754 C CA . GLY A 1 97 ? -13.641 5.753 30.736 1.00 55.97 97 GLY A CA 1
ATOM 755 C C . GLY A 1 97 ? -14.539 6.884 31.191 1.00 55.97 97 GLY A C 1
ATOM 756 O O . GLY A 1 97 ? -14.369 8.008 30.720 1.00 55.97 97 GLY A O 1
ATOM 757 N N . GLU A 1 98 ? -15.541 6.533 31.991 1.00 52.09 98 GLU A N 1
ATOM 758 C CA . GLU A 1 98 ? -16.534 7.442 32.530 1.00 52.09 98 GLU A CA 1
ATOM 759 C C . GLU A 1 98 ? -15.778 8.634 33.120 1.00 52.09 98 GLU A C 1
ATOM 761 O O . GLU A 1 98 ? -15.253 8.580 34.232 1.00 52.09 98 GLU A O 1
ATOM 766 N N . ASN A 1 99 ? -15.664 9.719 32.350 1.00 51.53 99 ASN A N 1
ATOM 767 C CA . ASN A 1 99 ? -15.399 11.029 32.906 1.00 51.53 99 ASN A CA 1
ATOM 768 C C . ASN A 1 99 ? -16.735 11.437 33.510 1.00 51.53 99 ASN A C 1
ATOM 770 O O . ASN A 1 99 ? -17.467 12.264 32.967 1.00 51.53 99 ASN A O 1
ATOM 774 N N . ASP A 1 100 ? -17.086 10.709 34.573 1.00 46.62 100 ASP A N 1
ATOM 775 C CA . ASP A 1 100 ? -18.153 11.024 35.488 1.00 46.62 100 ASP A CA 1
ATOM 776 C C . ASP A 1 100 ? -18.008 12.513 35.748 1.00 46.62 100 ASP A C 1
ATOM 778 O O . ASP A 1 100 ? -16.907 12.988 36.058 1.00 46.62 100 ASP A O 1
ATOM 782 N N . GLY A 1 101 ? -19.076 13.254 35.478 1.00 47.28 101 GLY A N 1
ATOM 783 C CA . GLY A 1 101 ? -19.114 14.694 35.595 1.00 47.28 101 GLY A CA 1
ATOM 784 C C . GLY A 1 101 ? -18.868 15.082 37.041 1.00 47.28 101 GLY A C 1
ATOM 785 O O . GLY A 1 101 ? -19.793 15.444 37.763 1.00 47.28 101 GLY A O 1
ATOM 786 N N . LYS A 1 102 ? -17.602 15.075 37.462 1.00 47.00 102 LYS A N 1
ATOM 787 C CA . LYS A 1 102 ? -17.141 15.614 38.728 1.00 47.00 102 LYS A CA 1
ATOM 788 C C . LYS A 1 102 ? -17.102 17.122 38.570 1.00 47.00 102 LYS A C 1
ATOM 790 O O . LYS A 1 102 ? -16.060 17.766 38.601 1.00 47.00 102 LYS A O 1
ATOM 795 N N . GLN A 1 103 ? -18.290 17.674 38.364 1.00 56.69 103 GLN A N 1
ATOM 796 C CA . GLN A 1 103 ? -18.631 19.030 38.705 1.00 56.69 103 GLN A CA 1
ATOM 797 C C . GLN A 1 103 ? -18.235 19.173 40.183 1.00 56.69 103 GLN A C 1
ATOM 799 O O . GLN A 1 103 ? -18.814 18.488 41.033 1.00 56.69 103 GLN A O 1
ATOM 804 N N . PRO A 1 104 ? -17.193 19.954 40.522 1.00 53.75 104 PRO A N 1
ATOM 805 C CA . PRO A 1 104 ? -16.886 20.181 41.922 1.00 53.75 104 PRO A CA 1
ATOM 806 C C . PRO A 1 104 ? -18.118 20.852 42.547 1.00 53.75 104 PRO A C 1
ATOM 808 O O . PRO A 1 104 ? -18.724 21.714 41.898 1.00 53.75 104 PRO A O 1
ATOM 811 N N . PRO A 1 105 ? -18.546 20.462 43.761 1.00 49.88 105 PRO A N 1
ATOM 812 C CA . PRO A 1 105 ? -19.674 21.120 44.399 1.00 49.88 105 PRO A CA 1
ATOM 813 C C . PRO A 1 105 ? -19.385 22.622 44.469 1.00 49.88 105 PRO A C 1
ATOM 815 O O . PRO A 1 105 ? -18.308 23.038 44.903 1.00 49.88 105 PRO A O 1
ATOM 818 N N . MET A 1 106 ? -20.341 23.430 44.008 1.00 51.97 106 MET A N 1
ATOM 819 C CA . MET A 1 106 ? -20.307 24.889 44.082 1.00 51.97 106 MET A CA 1
ATOM 820 C C . MET A 1 106 ? -20.400 25.306 45.555 1.00 51.97 106 MET A C 1
ATOM 822 O O . MET A 1 106 ? -21.463 25.637 46.071 1.00 51.97 106 MET A O 1
ATOM 826 N N . SER A 1 107 ? -19.275 25.226 46.263 1.00 53.94 107 SER A N 1
ATOM 827 C CA . SER A 1 107 ? -19.145 25.656 47.648 1.00 53.94 107 SER A CA 1
ATOM 828 C C . SER A 1 107 ? -18.939 27.169 47.654 1.00 53.94 107 SER A C 1
ATOM 830 O O . SER A 1 107 ? -17.819 27.662 47.562 1.00 53.94 107 SER A O 1
ATOM 832 N N . GLY A 1 108 ? -20.048 27.907 47.685 1.00 58.97 108 GLY A N 1
ATOM 833 C CA . GLY A 1 108 ? -20.045 29.365 47.590 1.00 58.97 108 GLY A CA 1
ATOM 834 C C . GLY A 1 108 ? -21.352 30.012 48.044 1.00 58.97 108 GLY A C 1
ATOM 835 O O . GLY A 1 108 ? -21.938 30.786 47.299 1.00 58.97 108 GLY A O 1
ATOM 836 N N . GLN A 1 109 ? -21.809 29.713 49.260 1.00 48.72 109 GLN A N 1
ATOM 837 C CA . GLN A 1 109 ? -22.746 30.567 50.003 1.00 48.72 109 GLN A CA 1
ATOM 838 C C . GLN A 1 109 ? -22.160 30.787 51.401 1.00 48.72 109 GLN A C 1
ATOM 840 O O . GLN A 1 109 ? -22.433 30.044 52.338 1.00 48.72 109 GLN A O 1
ATOM 845 N N . LEU A 1 110 ? -21.294 31.798 51.500 1.00 50.97 110 LEU A N 1
ATOM 846 C CA . LEU A 1 110 ? -20.949 32.457 52.756 1.00 50.97 110 LEU A CA 1
ATOM 847 C C . LEU A 1 110 ? -22.167 33.289 53.191 1.00 50.97 110 LEU A C 1
ATOM 849 O O . LEU A 1 110 ? -22.487 34.292 52.550 1.00 50.97 110 LEU A O 1
ATOM 853 N N . ARG A 1 111 ? -22.835 32.869 54.266 1.00 49.06 111 ARG A N 1
ATOM 854 C CA . ARG A 1 111 ? -23.607 33.740 55.160 1.00 49.06 111 ARG A CA 1
ATOM 855 C C . ARG A 1 111 ? -23.159 33.480 56.585 1.00 49.06 111 ARG A C 1
ATOM 857 O O . ARG A 1 111 ? -22.910 32.294 56.894 1.00 49.06 111 ARG A O 1
#

Sequence (111 aa):
MLESETRNGLLLIAISLVMLPVTMDLMQYHDDASDEYERECDINYRIYVLDNNDPIDGALCLEIEDEMSKRLVYFIGSIAILVLSGLCGIALVLPQGENDGKQPPMSGQLR

Radius of gyration: 26.38 Å; chains: 1; bounding box: 52×44×81 Å

Secondary structure (DSSP, 8-state):
-HHHHHHHHHHHHHHHHHHHHHHHHHHHHHHHHHHHHHHHT-HHHHHHTS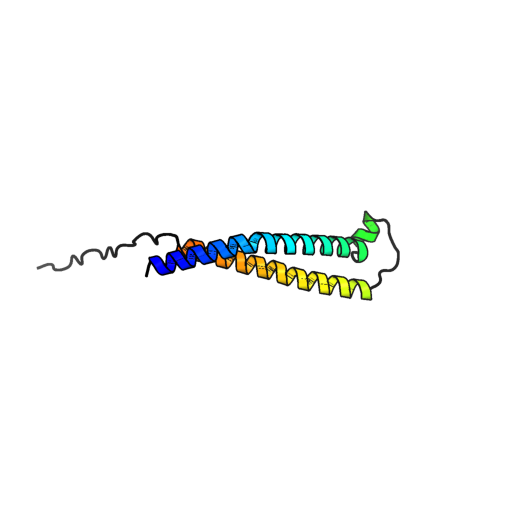---PPP-HHHHHHHHHHHHHHHHHHHHHHHHHHHHHHHHHHHHS-----------------

Foldseek 3Di:
DLVVLLVLLVVLQVVLVVLVVVLVVLVVVLVVLVVVLCCQPPPCCCCPPVVHDPDHDPVVSVVSVVVSVVSVVVSVVSVVSSVVSNVSSVVSNDPPPPPPPPPPPPPDDDD